Protein AF-A0AAU6V138-F1 (afdb_monomer_lite)

Organism: NCBI:txid2920631

Secondary structure (DSSP, 8-state):
-EEEEEEEEEEETTEEEEEEEEEEETTEEEEEEEEEEEETTEEEE--TTSHHHHHHHHHHHHHHHHHTS----

Foldseek 3Di:
DKAWDFACWFQDPVAIKTFGAIQDVVVGFTDTPWIWGQDPVGTDTDDCPDPVNRVVRVVCSVSVVVVPDPPPD

Radius of gyration: 12.02 Å; chains: 1; bounding box: 25×30×35 Å

pLDDT: mean 92.56, std 10.23, range [39.44, 98.38]

Sequence (73 aa):
MNTPFDISRIHTPQGIFRLKGELQASPPKLVCRQLEILGSDGWLELRVEDNRTQVLLDALFEPVREHLKPSLL

Structure (mmCIF, N/CA/C/O backbone):
data_AF-A0AAU6V138-F1
#
_entry.id   AF-A0AAU6V138-F1
#
loop_
_atom_site.group_PDB
_atom_site.id
_atom_site.type_symbol
_atom_site.label_atom_id
_atom_site.label_alt_id
_atom_site.label_comp_id
_atom_site.label_asym_id
_atom_site.label_entity_id
_atom_site.label_seq_id
_atom_site.pdbx_PDB_ins_code
_atom_site.Cartn_x
_atom_site.Cartn_y
_atom_site.Cartn_z
_atom_site.occupancy
_atom_site.B_iso_or_equiv
_atom_site.auth_seq_id
_atom_site.auth_comp_id
_atom_site.auth_asym_id
_atom_site.auth_atom_id
_atom_site.pdbx_PDB_model_num
ATOM 1 N N . MET A 1 1 ? -12.861 1.497 14.965 1.00 71.19 1 MET A N 1
ATOM 2 C CA . MET A 1 1 ? -13.025 2.687 14.103 1.00 71.19 1 MET A CA 1
ATOM 3 C C . MET A 1 1 ? -12.113 2.512 12.905 1.00 71.19 1 MET A C 1
ATOM 5 O O . MET A 1 1 ? -11.026 1.972 13.091 1.00 71.19 1 MET A O 1
ATOM 9 N N . ASN A 1 2 ? -12.571 2.906 11.720 1.00 86.94 2 ASN A N 1
ATOM 10 C CA . ASN A 1 2 ? -11.755 2.887 10.510 1.00 86.94 2 ASN A CA 1
ATOM 11 C C . ASN A 1 2 ? -11.215 4.295 10.279 1.00 86.94 2 ASN A C 1
ATOM 13 O O . ASN A 1 2 ? -11.983 5.257 10.344 1.00 86.94 2 ASN A O 1
ATOM 17 N N . THR A 1 3 ? -9.918 4.412 10.021 1.00 91.75 3 THR A N 1
ATOM 18 C CA . THR A 1 3 ? -9.283 5.702 9.734 1.00 91.75 3 THR A CA 1
ATOM 19 C C . THR A 1 3 ? -9.041 5.800 8.231 1.00 91.75 3 THR A C 1
ATOM 21 O O . THR A 1 3 ? -8.192 5.063 7.722 1.00 91.75 3 THR A O 1
ATOM 24 N N . PRO A 1 4 ? -9.772 6.656 7.493 1.00 95.94 4 PRO A N 1
ATOM 25 C CA . PRO A 1 4 ? -9.511 6.856 6.076 1.00 95.94 4 PRO A CA 1
ATOM 26 C C . PRO A 1 4 ? -8.162 7.549 5.873 1.00 95.94 4 PRO A C 1
ATOM 28 O O . PRO A 1 4 ? -7.757 8.390 6.675 1.00 95.94 4 PRO A O 1
ATOM 31 N N . PHE A 1 5 ? -7.487 7.226 4.775 1.00 96.00 5 PHE A N 1
ATOM 32 C CA . PHE A 1 5 ? -6.230 7.857 4.395 1.00 96.00 5 PHE A CA 1
ATOM 33 C C . PHE A 1 5 ? -6.120 8.077 2.883 1.00 96.00 5 PHE A C 1
ATOM 35 O O . PHE A 1 5 ? -6.750 7.390 2.067 1.00 96.00 5 PHE A O 1
ATOM 42 N N . ASP A 1 6 ? -5.274 9.041 2.530 1.00 97.62 6 ASP A N 1
ATOM 43 C CA . ASP A 1 6 ? -4.837 9.346 1.170 1.00 97.62 6 ASP A CA 1
ATOM 44 C C . ASP A 1 6 ? -3.349 9.726 1.236 1.00 97.62 6 ASP A C 1
ATOM 46 O O . ASP A 1 6 ? -2.983 10.830 1.641 1.00 97.62 6 ASP A O 1
ATOM 50 N N . ILE A 1 7 ? -2.483 8.751 0.960 1.00 97.50 7 ILE A N 1
ATOM 51 C CA . ILE A 1 7 ? -1.029 8.868 1.070 1.00 97.50 7 ILE A CA 1
ATOM 52 C C . ILE A 1 7 ? -0.478 9.051 -0.337 1.00 97.50 7 ILE A C 1
ATOM 54 O O . ILE A 1 7 ? -0.429 8.106 -1.124 1.00 97.50 7 ILE A O 1
ATOM 58 N N . SER A 1 8 ? -0.024 10.267 -0.641 1.00 97.31 8 SER A N 1
ATOM 59 C CA . SER A 1 8 ? 0.512 10.627 -1.958 1.00 97.31 8 SER A CA 1
ATOM 60 C C . SER A 1 8 ? 1.880 9.995 -2.254 1.00 97.31 8 SER A C 1
ATOM 62 O O . SER A 1 8 ? 2.214 9.799 -3.428 1.00 97.31 8 SER A O 1
ATOM 64 N N . ARG A 1 9 ? 2.664 9.696 -1.204 1.00 97.31 9 ARG A N 1
ATOM 65 C CA . ARG A 1 9 ? 3.970 9.028 -1.264 1.00 97.31 9 ARG A CA 1
ATOM 66 C C . ARG A 1 9 ? 4.394 8.496 0.114 1.00 97.31 9 ARG A C 1
ATOM 68 O O . ARG A 1 9 ? 4.484 9.269 1.062 1.00 97.31 9 ARG A O 1
ATOM 75 N N . ILE A 1 10 ? 4.754 7.217 0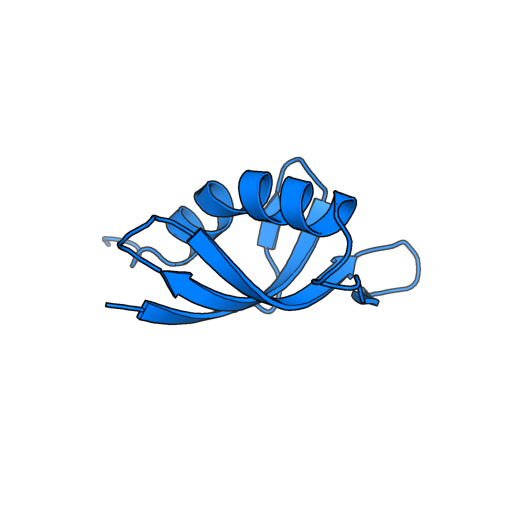.200 1.00 97.50 10 ILE A N 1
ATOM 76 C CA . ILE A 1 10 ? 5.412 6.604 1.365 1.00 97.50 10 ILE A CA 1
ATOM 77 C C . ILE A 1 10 ? 6.601 5.756 0.916 1.00 97.50 10 ILE A C 1
AT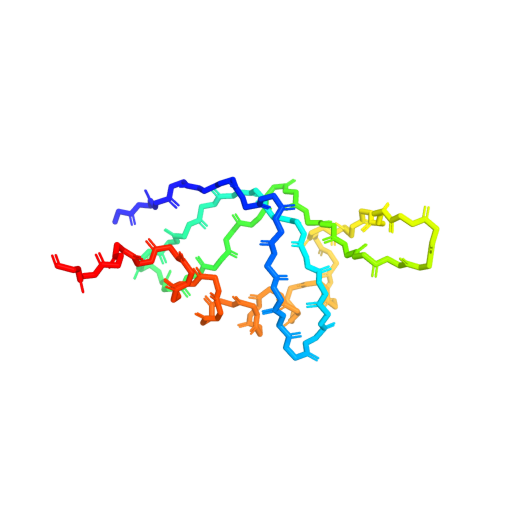OM 79 O O . ILE A 1 10 ? 6.504 5.008 -0.054 1.00 97.50 10 ILE A O 1
ATOM 83 N N . HIS A 1 11 ? 7.729 5.887 1.614 1.00 97.50 11 HIS A N 1
ATOM 84 C CA . HIS A 1 11 ? 8.918 5.068 1.393 1.00 97.50 11 HIS A CA 1
ATOM 85 C C . HIS A 1 11 ? 8.879 3.861 2.326 1.00 97.50 11 HIS A C 1
ATOM 87 O O . HIS A 1 11 ? 8.722 4.014 3.535 1.00 97.50 11 HIS A O 1
ATOM 93 N N . THR A 1 12 ? 9.041 2.669 1.764 1.00 96.81 12 THR A N 1
ATOM 94 C CA . THR A 1 12 ? 9.049 1.404 2.505 1.00 96.81 12 THR A CA 1
ATOM 95 C C . THR A 1 12 ? 10.175 0.507 1.989 1.00 96.81 12 THR A C 1
ATOM 97 O O . THR A 1 12 ? 10.672 0.738 0.882 1.00 96.81 12 THR A O 1
ATOM 100 N N . PRO A 1 13 ? 10.572 -0.543 2.728 1.00 95.88 13 PRO A N 1
ATOM 101 C CA . PRO A 1 13 ? 11.533 -1.526 2.226 1.00 95.88 13 PRO A CA 1
ATOM 102 C C . PRO A 1 13 ? 11.100 -2.215 0.920 1.00 95.88 13 PRO A C 1
ATOM 104 O O . PRO A 1 13 ? 11.947 -2.674 0.162 1.00 95.88 13 PRO A O 1
ATOM 107 N N . GLN A 1 14 ? 9.793 -2.283 0.647 1.00 95.69 14 GLN A N 1
ATOM 108 C CA . GLN A 1 14 ? 9.220 -2.902 -0.551 1.00 95.69 14 GLN A CA 1
ATOM 109 C C . GLN A 1 14 ? 9.160 -1.943 -1.752 1.00 95.69 14 GLN A C 1
ATOM 111 O O . GLN A 1 14 ? 8.850 -2.378 -2.859 1.00 95.69 14 GLN A O 1
ATOM 116 N N . GLY A 1 15 ? 9.433 -0.649 -1.549 1.00 97.00 15 GLY A N 1
ATOM 117 C CA . GLY A 1 15 ? 9.368 0.375 -2.588 1.00 97.00 15 GLY A CA 1
ATOM 118 C C . GLY A 1 15 ? 8.702 1.671 -2.130 1.00 97.00 15 GLY A C 1
ATOM 119 O O . GLY A 1 15 ? 8.421 1.884 -0.946 1.00 97.00 15 GLY A O 1
ATOM 120 N N . ILE A 1 16 ? 8.461 2.555 -3.098 1.00 98.19 16 ILE A N 1
ATOM 121 C CA . ILE A 1 16 ? 7.761 3.822 -2.887 1.00 98.19 16 ILE A CA 1
ATOM 122 C C . ILE A 1 16 ? 6.330 3.661 -3.383 1.00 98.19 16 ILE A C 1
ATOM 124 O O . ILE A 1 16 ? 6.121 3.324 -4.547 1.00 98.19 16 ILE A O 1
ATOM 128 N N . PHE A 1 17 ? 5.361 3.931 -2.514 1.00 98.31 17 PHE A N 1
ATOM 129 C CA . PHE A 1 17 ? 3.950 3.687 -2.797 1.00 98.31 17 PHE A CA 1
ATOM 130 C C . PHE A 1 17 ? 3.105 4.953 -2.716 1.00 98.31 17 PHE A C 1
ATOM 132 O O . PHE A 1 17 ? 3.394 5.860 -1.932 1.00 98.31 17 PHE A O 1
ATOM 139 N N . ARG A 1 18 ? 2.028 4.973 -3.502 1.00 98.25 18 ARG A N 1
ATOM 140 C CA . ARG A 1 18 ? 0.860 5.830 -3.299 1.00 98.25 18 ARG A CA 1
ATOM 141 C C . ARG A 1 18 ? -0.308 4.932 -2.911 1.00 98.25 18 ARG A C 1
ATOM 143 O O . ARG A 1 18 ? -0.553 3.928 -3.576 1.00 98.25 18 ARG A O 1
ATOM 150 N N . LEU A 1 19 ? -1.012 5.270 -1.834 1.00 97.56 19 LEU A N 1
ATOM 151 C CA . LEU A 1 19 ? -2.107 4.447 -1.322 1.00 97.56 19 LEU A CA 1
ATOM 152 C C . LEU A 1 19 ? -3.312 5.297 -0.943 1.00 97.56 19 LEU A C 1
ATOM 154 O O . LEU 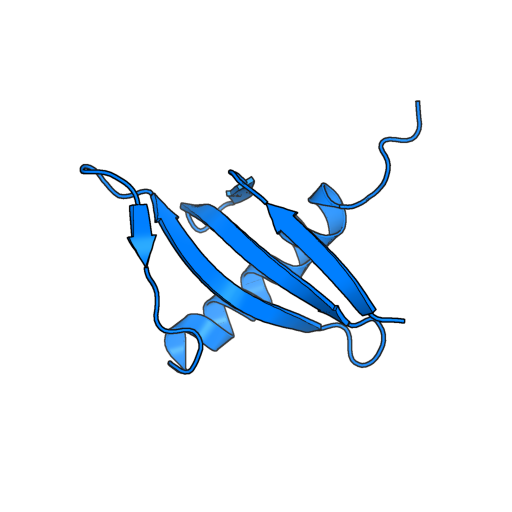A 1 19 ? -3.172 6.339 -0.307 1.00 97.56 19 LEU A O 1
ATOM 158 N N . LYS A 1 20 ? -4.510 4.783 -1.214 1.00 98.00 20 LYS A N 1
ATOM 159 C CA . LYS A 1 20 ? -5.764 5.362 -0.726 1.00 98.00 20 LYS A CA 1
ATOM 160 C C . LYS A 1 20 ? -6.655 4.263 -0.166 1.00 98.00 20 LYS A C 1
ATOM 162 O O . LYS A 1 20 ? -6.829 3.219 -0.801 1.00 98.00 20 LYS A O 1
ATOM 167 N N . GLY A 1 21 ? -7.248 4.491 1.002 1.00 96.94 21 GLY A N 1
ATOM 168 C CA . GLY A 1 21 ? -7.993 3.435 1.679 1.00 96.94 21 GLY A CA 1
ATOM 169 C C . GLY A 1 21 ? -8.397 3.764 3.105 1.00 96.94 21 GLY A C 1
ATOM 170 O O . GLY A 1 21 ? -8.594 4.928 3.453 1.00 96.94 21 GLY A O 1
ATOM 171 N N . GLU A 1 22 ? -8.537 2.711 3.903 1.00 96.06 22 GLU A N 1
ATOM 172 C CA . GLU A 1 22 ? -8.897 2.760 5.315 1.00 96.06 22 GLU A CA 1
ATOM 173 C C . GLU A 1 22 ? -8.012 1.821 6.139 1.00 96.06 22 GLU A C 1
ATOM 175 O O . GLU A 1 22 ? -7.733 0.686 5.743 1.00 96.06 22 GLU A O 1
ATOM 180 N N . LEU A 1 23 ? -7.588 2.297 7.308 1.00 94.12 23 LEU A N 1
ATOM 181 C CA . LEU A 1 23 ? -6.947 1.484 8.331 1.00 94.12 23 LEU A CA 1
ATOM 182 C C . LEU A 1 23 ? -8.025 0.968 9.289 1.00 94.12 23 LEU A C 1
ATOM 184 O O . LEU A 1 23 ? -8.660 1.755 9.995 1.00 94.12 23 LEU A O 1
ATOM 188 N N . GLN A 1 24 ? -8.240 -0.344 9.313 1.00 93.31 24 GLN A N 1
ATOM 189 C CA . GLN A 1 24 ? -9.158 -0.992 10.247 1.00 93.31 24 GLN A CA 1
ATOM 190 C C . GLN A 1 24 ? -8.436 -1.295 11.558 1.00 93.31 24 GLN A C 1
ATOM 192 O O . GLN A 1 24 ? -7.303 -1.766 11.547 1.00 93.31 24 GLN A O 1
ATOM 197 N N . ALA A 1 25 ? -9.090 -1.028 12.690 1.00 86.00 25 ALA A N 1
ATOM 198 C CA . ALA A 1 25 ? -8.523 -1.287 14.016 1.00 86.00 25 ALA A CA 1
ATOM 199 C C . ALA A 1 25 ? -8.786 -2.716 14.533 1.00 86.00 25 ALA A C 1
ATOM 201 O O . ALA A 1 25 ? -8.056 -3.197 15.396 1.00 86.00 25 ALA A O 1
ATOM 202 N N . SER A 1 26 ? -9.844 -3.384 14.058 1.00 88.56 26 SER A N 1
ATOM 203 C CA . SER A 1 26 ? -10.227 -4.723 14.522 1.00 88.56 26 SER A CA 1
ATOM 204 C C . SER A 1 26 ? -11.013 -5.486 13.437 1.00 88.56 26 SER A C 1
ATOM 206 O O . SER A 1 26 ? -12.159 -5.121 13.174 1.00 88.56 26 SER A O 1
ATOM 208 N N . PRO A 1 27 ? -10.418 -6.517 12.802 1.00 89.69 27 PRO A N 1
ATOM 209 C CA . PRO A 1 27 ? -8.999 -6.863 12.896 1.00 89.69 27 PRO A CA 1
ATOM 210 C C . PRO A 1 27 ? -8.109 -5.726 12.347 1.00 89.69 27 PRO A C 1
ATOM 212 O O . PRO A 1 27 ? -8.546 -4.995 11.455 1.00 89.69 27 PRO A O 1
ATOM 215 N N . PRO A 1 28 ? -6.880 -5.549 12.868 1.00 89.88 28 PRO A N 1
ATOM 216 C CA . PRO A 1 28 ? -5.906 -4.634 12.289 1.00 89.88 28 PRO A CA 1
ATOM 217 C C . PRO A 1 28 ? -5.642 -4.999 10.829 1.00 89.88 28 PRO A C 1
ATOM 219 O O . PRO A 1 28 ? -5.086 -6.060 10.549 1.00 89.88 28 PRO A O 1
ATOM 222 N N . LYS A 1 29 ? -6.095 -4.161 9.896 1.00 92.94 29 LYS A N 1
ATOM 223 C CA . LYS A 1 29 ? -5.950 -4.434 8.464 1.00 92.94 29 LYS A CA 1
ATOM 224 C C . LYS A 1 29 ? -5.851 -3.155 7.650 1.00 92.94 29 LYS A C 1
ATOM 226 O O . LYS A 1 29 ? -6.541 -2.171 7.918 1.00 92.94 29 LYS A O 1
ATOM 231 N N . LEU A 1 30 ? -5.013 -3.204 6.620 1.00 94.69 30 LEU A N 1
ATOM 232 C CA . LEU A 1 30 ? -4.950 -2.197 5.576 1.00 94.69 30 LEU A CA 1
ATOM 233 C C . LEU A 1 30 ? -5.942 -2.565 4.464 1.00 94.69 30 LEU A C 1
ATOM 235 O O . LEU A 1 30 ? -5.797 -3.603 3.819 1.00 94.69 30 LEU A O 1
ATOM 239 N N . VAL A 1 31 ? -6.959 -1.732 4.242 1.00 94.75 31 VAL A N 1
ATOM 240 C CA . VAL A 1 31 ? -7.924 -1.919 3.149 1.00 94.75 31 VAL A CA 1
ATOM 241 C C . VAL A 1 31 ? -7.716 -0.817 2.123 1.00 94.75 31 VAL A C 1
ATOM 243 O O . VAL A 1 31 ? -8.101 0.331 2.338 1.00 94.75 31 VAL A O 1
ATOM 246 N N . CYS A 1 32 ? -7.087 -1.165 1.005 1.00 95.75 32 CYS A N 1
ATOM 247 C CA . CYS A 1 32 ? -6.805 -0.235 -0.082 1.00 95.75 32 CYS A CA 1
ATOM 248 C C . CYS A 1 32 ? -7.860 -0.325 -1.183 1.00 95.75 32 CYS A C 1
ATOM 250 O O . CYS A 1 32 ? -8.221 -1.412 -1.623 1.00 95.75 32 CYS A O 1
ATOM 252 N N . ARG A 1 33 ? -8.297 0.843 -1.657 1.00 96.19 33 ARG A N 1
ATOM 253 C CA . ARG A 1 33 ? -9.070 1.001 -2.901 1.00 96.19 33 ARG A CA 1
ATOM 254 C C . ARG A 1 33 ? -8.195 1.439 -4.077 1.00 96.19 33 ARG A C 1
ATOM 256 O O . ARG A 1 33 ? -8.612 1.311 -5.215 1.00 96.19 33 ARG A O 1
ATOM 263 N N . GLN A 1 34 ? -7.009 1.977 -3.790 1.00 97.19 34 GLN A N 1
ATOM 264 C CA . GLN A 1 34 ? -5.995 2.336 -4.776 1.00 97.19 34 GLN A CA 1
ATOM 265 C C . GLN A 1 34 ? -4.620 2.045 -4.181 1.00 97.19 34 GLN A C 1
ATOM 267 O O . GLN A 1 34 ? -4.344 2.417 -3.032 1.00 97.19 34 GLN A O 1
ATOM 272 N N . LEU A 1 35 ? -3.780 1.385 -4.968 1.00 97.88 35 LEU A N 1
ATOM 273 C CA . LEU A 1 35 ? -2.397 1.078 -4.641 1.00 97.88 35 LEU A CA 1
ATOM 274 C C . LEU A 1 35 ? -1.560 1.267 -5.902 1.00 97.88 35 LEU A C 1
ATOM 276 O O . LEU A 1 35 ? -1.784 0.592 -6.902 1.00 97.88 35 LEU A O 1
ATOM 280 N N . GLU A 1 36 ? -0.575 2.151 -5.839 1.00 98.38 36 GLU A N 1
ATOM 281 C CA . GLU A 1 36 ? 0.390 2.352 -6.915 1.00 98.38 36 GLU A CA 1
ATOM 282 C C . GLU A 1 36 ? 1.812 2.228 -6.369 1.00 98.38 36 GLU A C 1
ATOM 284 O O . GLU A 1 36 ? 2.098 2.682 -5.258 1.00 98.38 36 GLU A O 1
ATOM 289 N N . ILE A 1 37 ? 2.713 1.656 -7.164 1.00 98.00 37 ILE A N 1
ATOM 290 C CA . ILE A 1 37 ? 4.153 1.593 -6.889 1.00 98.00 37 ILE A CA 1
ATOM 291 C C . ILE A 1 37 ? 4.911 2.492 -7.868 1.00 98.00 37 ILE A C 1
ATOM 293 O O . ILE A 1 37 ? 4.564 2.571 -9.045 1.00 98.00 37 ILE A O 1
ATOM 297 N N . LEU A 1 38 ? 5.942 3.188 -7.395 1.00 98.12 38 LEU A N 1
ATOM 298 C CA . LEU A 1 38 ? 6.809 3.989 -8.253 1.00 98.12 38 LEU A CA 1
ATOM 299 C C . LEU A 1 38 ? 7.798 3.080 -9.001 1.00 98.12 38 LEU A C 1
ATOM 301 O O . LEU A 1 38 ? 8.657 2.453 -8.380 1.00 98.12 38 LEU A O 1
ATOM 305 N N . GLY A 1 39 ? 7.676 3.030 -10.325 1.00 95.88 39 GLY A N 1
ATOM 306 C CA . GLY A 1 39 ? 8.651 2.443 -11.244 1.00 95.88 39 GLY A CA 1
ATOM 307 C C . GLY A 1 39 ? 9.584 3.495 -11.857 1.00 95.88 39 GLY A C 1
ATOM 308 O O . GLY A 1 39 ? 9.606 4.649 -11.432 1.00 95.88 39 GLY A O 1
ATOM 309 N N . SER A 1 40 ? 10.341 3.102 -12.886 1.00 94.69 40 SER A N 1
ATOM 310 C CA . SER A 1 40 ? 11.232 3.997 -13.647 1.00 94.69 40 SER A CA 1
ATOM 311 C C . SER A 1 40 ? 10.488 5.132 -14.346 1.00 94.69 40 SER A C 1
ATOM 313 O O . SER A 1 40 ? 10.950 6.270 -14.343 1.00 94.69 40 SER A O 1
ATOM 315 N N . ASP A 1 41 ? 9.323 4.815 -14.908 1.00 94.94 41 ASP A N 1
ATOM 316 C CA . ASP A 1 41 ? 8.576 5.700 -15.808 1.00 94.94 41 ASP A CA 1
ATOM 317 C C . ASP A 1 41 ? 7.352 6.343 -15.137 1.00 94.94 41 ASP A C 1
ATOM 319 O O . ASP A 1 41 ? 6.512 6.953 -15.797 1.00 94.94 41 ASP A O 1
ATOM 323 N N . GLY A 1 42 ? 7.240 6.221 -13.810 1.00 97.06 42 GLY A N 1
ATOM 324 C CA . GLY A 1 42 ? 6.155 6.802 -13.024 1.00 97.06 42 GLY A CA 1
ATOM 325 C C . GLY A 1 42 ? 5.419 5.783 -12.163 1.00 97.06 42 GLY A C 1
ATOM 326 O O . GLY A 1 42 ? 5.983 4.783 -11.726 1.00 97.06 42 GLY A O 1
ATOM 327 N N . TRP A 1 43 ? 4.160 6.084 -11.860 1.00 97.62 43 TRP A N 1
ATOM 328 C CA . TRP A 1 43 ? 3.325 5.264 -10.986 1.00 97.62 43 TRP A CA 1
ATOM 329 C C . TRP A 1 43 ? 2.678 4.120 -11.764 1.00 97.62 43 TRP A C 1
ATOM 331 O O . TRP A 1 43 ? 2.097 4.336 -12.825 1.00 97.62 43 TRP A O 1
ATOM 341 N N . LEU A 1 44 ? 2.773 2.913 -11.215 1.00 97.19 44 LEU A N 1
ATOM 342 C CA . LEU A 1 44 ? 2.129 1.713 -11.730 1.00 97.19 44 LEU A CA 1
ATOM 343 C C . LEU A 1 44 ? 1.041 1.267 -10.755 1.00 97.19 44 LEU A C 1
ATOM 345 O O . LEU A 1 44 ? 1.341 0.936 -9.608 1.00 97.19 44 LEU A O 1
ATOM 349 N N . GLU A 1 45 ? -0.203 1.228 -11.221 1.00 97.19 45 GLU A N 1
ATOM 350 C CA . GLU A 1 45 ? -1.335 0.726 -10.444 1.00 97.19 45 GLU A CA 1
ATOM 351 C C . GLU A 1 45 ? -1.261 -0.798 -10.269 1.00 97.19 45 GLU A C 1
ATOM 353 O O . GLU A 1 45 ? -1.031 -1.550 -11.220 1.00 97.19 45 GLU A O 1
ATOM 358 N N . LEU A 1 46 ? -1.450 -1.250 -9.031 1.00 96.75 46 LEU A N 1
ATOM 359 C CA . LEU A 1 46 ? -1.479 -2.655 -8.648 1.00 96.75 46 LEU A CA 1
ATOM 360 C C . LEU A 1 46 ? -2.922 -3.073 -8.365 1.00 96.75 46 LEU A C 1
ATOM 362 O O . LEU A 1 46 ? -3.655 -2.383 -7.657 1.00 96.75 46 LEU A O 1
ATOM 366 N N . ARG A 1 47 ? -3.322 -4.243 -8.872 1.00 95.38 47 ARG A N 1
ATOM 367 C CA . ARG A 1 47 ? -4.647 -4.814 -8.600 1.00 95.38 47 ARG A CA 1
ATOM 368 C C . ARG A 1 47 ? -4.733 -5.230 -7.141 1.00 95.38 47 ARG A C 1
ATOM 370 O O . ARG A 1 47 ? -3.973 -6.097 -6.705 1.00 95.38 47 ARG A O 1
ATOM 377 N N . VAL A 1 48 ? -5.637 -4.614 -6.387 1.00 92.56 48 VAL A N 1
ATOM 378 C CA . VAL A 1 48 ? -5.746 -4.837 -4.940 1.00 92.56 48 VAL A CA 1
ATOM 379 C C . VAL A 1 48 ? -6.280 -6.228 -4.611 1.00 92.56 48 VAL A C 1
ATOM 381 O O . VAL A 1 48 ? -5.941 -6.764 -3.563 1.00 92.56 48 VAL A O 1
ATOM 384 N N . GLU A 1 49 ? -7.042 -6.851 -5.506 1.00 91.56 49 GLU A N 1
ATOM 385 C CA . GLU A 1 49 ? -7.628 -8.182 -5.325 1.00 91.56 49 GLU A CA 1
ATOM 386 C C . GLU A 1 49 ? -6.633 -9.328 -5.570 1.00 91.56 49 GLU A C 1
ATOM 388 O O . GLU A 1 49 ? -6.909 -10.471 -5.203 1.00 91.56 49 GLU A O 1
ATOM 393 N N . ASP A 1 50 ? -5.470 -9.047 -6.166 1.00 92.75 50 ASP A N 1
ATOM 394 C CA . ASP A 1 50 ? -4.467 -10.070 -6.453 1.00 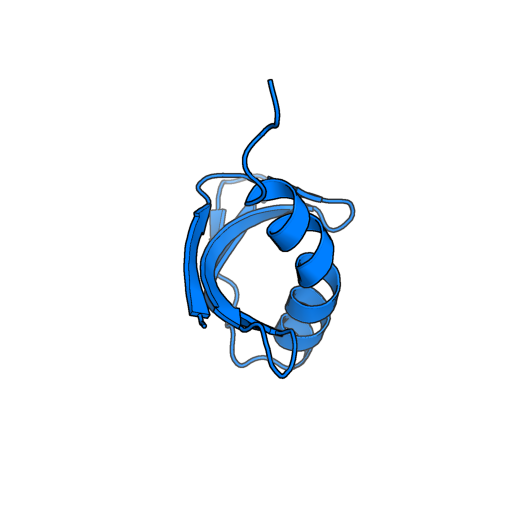92.75 50 ASP A CA 1
ATOM 395 C C . ASP A 1 50 ? -3.821 -10.592 -5.158 1.00 92.75 50 ASP A C 1
ATOM 397 O O . ASP A 1 50 ? -3.389 -9.825 -4.295 1.00 92.75 50 ASP A O 1
ATOM 401 N N . ASN A 1 51 ? -3.643 -11.914 -5.052 1.00 94.31 51 ASN A N 1
ATOM 402 C CA . ASN A 1 51 ? -3.044 -12.555 -3.869 1.00 94.31 51 ASN A CA 1
ATOM 403 C C . ASN A 1 51 ? -1.661 -11.985 -3.508 1.00 94.31 51 ASN A C 1
ATOM 405 O O . ASN A 1 51 ? -1.339 -11.817 -2.335 1.00 94.31 51 ASN A O 1
ATOM 409 N N . ARG A 1 52 ? -0.833 -11.668 -4.515 1.00 93.94 52 ARG A N 1
ATOM 410 C CA . ARG A 1 52 ? 0.490 -11.052 -4.299 1.00 93.94 52 ARG A CA 1
ATOM 411 C C . ARG A 1 52 ? 0.368 -9.650 -3.706 1.00 93.94 52 ARG A C 1
ATOM 413 O O . ARG A 1 52 ? 1.166 -9.280 -2.851 1.00 93.94 52 ARG A O 1
ATOM 420 N N . THR A 1 53 ? -0.642 -8.900 -4.133 1.00 94.81 53 THR A N 1
ATOM 421 C CA . THR A 1 53 ? -0.936 -7.571 -3.605 1.00 94.81 53 THR A CA 1
ATOM 422 C C . THR A 1 53 ? -1.457 -7.643 -2.178 1.00 94.81 53 THR A C 1
ATOM 424 O O . THR A 1 53 ? -1.054 -6.826 -1.362 1.00 94.81 53 THR A O 1
ATOM 427 N N . GLN A 1 54 ? -2.273 -8.640 -1.828 1.00 94.88 54 GLN A N 1
ATOM 428 C CA . GLN A 1 54 ? -2.705 -8.841 -0.439 1.00 94.88 54 GLN A CA 1
ATOM 429 C C . GLN A 1 54 ? -1.513 -9.094 0.499 1.00 94.88 54 GLN A C 1
ATOM 431 O O . GLN A 1 54 ? -1.405 -8.434 1.527 1.00 94.88 54 GLN A O 1
ATOM 436 N N . VAL A 1 55 ? -0.558 -9.942 0.097 1.00 95.31 55 VAL A N 1
ATOM 437 C CA . VAL A 1 55 ? 0.687 -10.160 0.864 1.00 95.31 55 VAL A CA 1
ATOM 438 C C . VAL A 1 55 ? 1.504 -8.868 0.998 1.00 95.31 55 VAL A C 1
ATOM 440 O O . VAL A 1 55 ? 2.072 -8.590 2.053 1.00 95.31 55 VAL A O 1
ATOM 443 N N . LEU A 1 56 ? 1.557 -8.053 -0.059 1.00 96.31 56 LEU A N 1
ATOM 444 C CA . LEU A 1 56 ? 2.201 -6.742 -0.011 1.00 96.31 56 LEU A CA 1
ATOM 445 C C . LEU A 1 56 ? 1.474 -5.784 0.949 1.00 96.31 56 LEU A C 1
ATOM 447 O O . LEU A 1 56 ? 2.132 -5.105 1.727 1.00 96.31 56 LEU A O 1
ATOM 451 N N . LEU A 1 57 ? 0.142 -5.738 0.934 1.00 95.94 57 LEU A N 1
ATOM 452 C CA . LEU A 1 57 ? -0.653 -4.894 1.832 1.00 95.94 57 LEU A CA 1
ATOM 453 C C . LEU A 1 57 ? -0.448 -5.267 3.304 1.00 95.94 57 LEU A C 1
ATOM 455 O O . LEU A 1 57 ? -0.351 -4.368 4.140 1.00 95.94 57 LEU A O 1
ATOM 459 N N . ASP A 1 58 ? -0.302 -6.557 3.613 1.00 94.50 58 ASP A N 1
ATOM 460 C CA . ASP A 1 58 ? 0.053 -7.014 4.960 1.00 94.50 58 ASP A CA 1
ATOM 461 C C . ASP A 1 58 ? 1.439 -6.489 5.379 1.00 94.50 58 ASP A C 1
ATOM 463 O O . ASP A 1 58 ? 1.608 -5.994 6.494 1.00 94.50 58 ASP A O 1
ATOM 467 N N . ALA A 1 59 ? 2.422 -6.503 4.4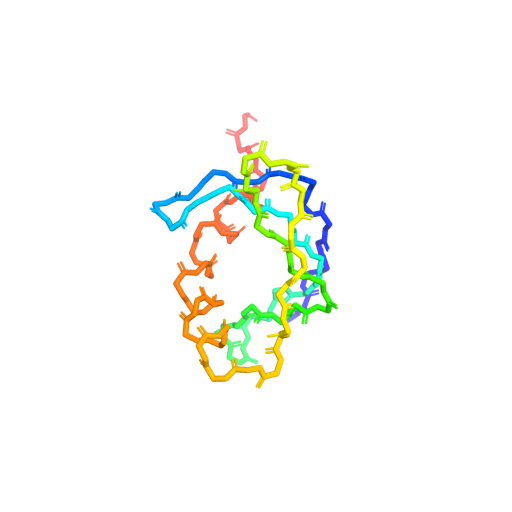70 1.00 95.50 59 ALA A N 1
ATOM 468 C CA . ALA A 1 59 ? 3.756 -5.945 4.721 1.00 95.50 59 ALA A CA 1
ATOM 469 C C . ALA A 1 59 ? 3.765 -4.407 4.844 1.00 95.50 59 ALA A C 1
ATOM 471 O O . ALA A 1 59 ? 4.616 -3.844 5.536 1.00 95.50 59 ALA A O 1
ATOM 472 N N . LEU A 1 60 ? 2.824 -3.723 4.188 1.00 96.50 60 LEU A N 1
ATOM 473 C CA . LEU A 1 60 ? 2.673 -2.266 4.225 1.00 96.50 60 LEU A CA 1
ATOM 474 C C . LEU A 1 60 ? 1.864 -1.768 5.428 1.00 96.50 60 LEU A C 1
ATOM 476 O O . LEU A 1 60 ? 1.885 -0.566 5.698 1.00 96.50 60 LEU A O 1
ATOM 480 N N . PHE A 1 61 ? 1.188 -2.654 6.167 1.00 95.25 61 PHE A N 1
ATOM 481 C CA . PHE A 1 61 ? 0.343 -2.274 7.299 1.00 95.25 61 PHE A CA 1
ATOM 482 C C . PHE A 1 61 ? 1.092 -1.413 8.320 1.00 95.25 61 PHE A C 1
ATOM 484 O O . PHE A 1 61 ? 0.648 -0.313 8.644 1.00 95.25 61 PHE A O 1
ATOM 491 N N . GLU A 1 62 ? 2.239 -1.890 8.805 1.00 94.62 62 GLU A N 1
ATOM 492 C CA . GLU A 1 62 ? 2.989 -1.205 9.856 1.00 94.62 62 GLU A CA 1
ATOM 493 C C . GLU A 1 62 ? 3.600 0.128 9.376 1.00 94.62 62 GLU A C 1
ATOM 495 O O . GLU A 1 62 ? 3.362 1.142 10.035 1.00 94.62 62 GLU A O 1
ATOM 500 N N . PRO A 1 63 ? 4.278 0.2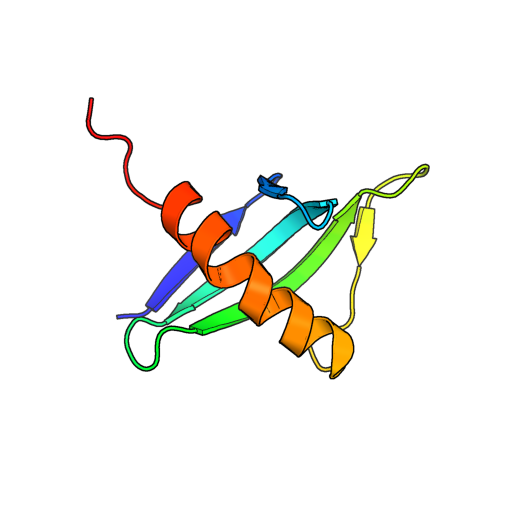05 8.209 1.00 95.50 63 PRO A N 1
ATOM 501 C CA . PRO A 1 63 ? 4.720 1.482 7.647 1.00 95.50 63 PRO A CA 1
ATOM 502 C C . PRO A 1 63 ? 3.594 2.509 7.486 1.00 95.50 63 PRO A C 1
ATOM 504 O O . PRO A 1 63 ? 3.767 3.675 7.838 1.00 95.50 63 PRO A O 1
ATOM 507 N N . VAL A 1 64 ? 2.429 2.088 6.980 1.00 95.12 64 VAL A N 1
ATOM 508 C CA . VAL A 1 64 ? 1.270 2.974 6.805 1.00 95.12 64 VAL A CA 1
ATOM 509 C C . VAL A 1 64 ? 0.717 3.418 8.157 1.00 95.12 64 VAL A C 1
ATOM 511 O O . VAL A 1 64 ? 0.434 4.600 8.344 1.00 95.12 64 VAL A O 1
ATOM 514 N N . ARG A 1 65 ? 0.598 2.500 9.120 1.00 93.81 65 ARG A N 1
ATOM 515 C CA . ARG A 1 65 ? 0.134 2.810 10.475 1.00 93.81 65 ARG A CA 1
ATOM 516 C C . ARG A 1 65 ? 1.025 3.851 11.145 1.00 93.81 65 ARG A C 1
ATOM 518 O O . ARG A 1 65 ? 0.491 4.789 11.728 1.00 93.81 65 ARG A O 1
ATOM 525 N N . GLU A 1 66 ? 2.346 3.710 11.052 1.00 93.50 66 GLU A N 1
ATOM 526 C CA . GLU A 1 66 ? 3.296 4.690 11.594 1.00 93.50 66 GLU A CA 1
ATOM 527 C C . GLU A 1 66 ? 3.225 6.033 10.862 1.00 93.50 66 GLU A C 1
ATOM 529 O O . GLU A 1 66 ? 3.212 7.075 11.511 1.00 93.50 66 GLU A O 1
ATOM 534 N N . HIS A 1 67 ? 3.107 6.025 9.531 1.00 93.19 67 HIS A N 1
ATOM 535 C CA . HIS A 1 67 ? 2.988 7.247 8.730 1.00 93.19 67 HIS A CA 1
ATOM 536 C C . HIS A 1 67 ? 1.746 8.082 9.084 1.00 93.19 67 HIS A C 1
ATOM 538 O O . HIS A 1 67 ? 1.780 9.306 8.998 1.00 93.19 67 HIS A O 1
ATOM 544 N N . LEU A 1 68 ? 0.650 7.428 9.481 1.00 91.00 68 LEU A N 1
ATOM 545 C CA . LEU A 1 68 ? -0.607 8.087 9.848 1.00 91.00 68 LEU A CA 1
ATOM 546 C C . LEU A 1 68 ? -0.670 8.535 11.312 1.00 91.00 68 LEU A C 1
ATOM 548 O O . LEU A 1 68 ? -1.627 9.215 11.692 1.00 91.00 68 LEU A O 1
ATOM 552 N N . LYS A 1 69 ? 0.299 8.158 12.155 1.00 88.69 69 LYS A N 1
ATOM 553 C CA . LYS A 1 69 ? 0.320 8.654 13.531 1.00 88.69 69 LYS A CA 1
ATOM 554 C C . LYS A 1 69 ? 0.556 10.166 13.519 1.00 88.69 69 LYS A C 1
ATOM 556 O O . LYS A 1 69 ? 1.475 10.628 12.843 1.00 88.69 69 LYS A O 1
ATOM 561 N N . PRO A 1 70 ? -0.212 10.942 14.303 1.00 71.12 70 PRO A N 1
ATOM 562 C CA . PRO A 1 70 ? 0.126 12.333 14.553 1.00 71.12 70 PRO A CA 1
ATOM 563 C C . PRO A 1 70 ? 1.557 12.399 15.084 1.00 71.12 70 PRO A C 1
ATOM 565 O O . PRO A 1 70 ? 1.889 11.713 16.055 1.00 71.12 70 PRO A O 1
ATOM 568 N N . SER A 1 71 ? 2.410 13.195 14.443 1.00 61.88 71 SER A N 1
ATOM 569 C CA . SER A 1 71 ? 3.718 13.514 15.000 1.00 61.88 71 SER A CA 1
ATOM 570 C C . SER A 1 71 ? 3.475 14.237 16.324 1.00 61.88 71 SER A C 1
ATOM 572 O O . SER A 1 71 ? 2.963 15.352 16.330 1.00 61.88 71 SER A O 1
ATOM 574 N N . LEU A 1 72 ? 3.762 13.574 17.444 1.00 47.84 72 LEU A N 1
ATOM 575 C CA . LEU A 1 72 ? 3.809 14.222 18.751 1.00 47.84 72 LEU A CA 1
ATOM 576 C C . LEU A 1 72 ? 5.018 15.168 18.733 1.00 47.84 72 LEU A C 1
ATOM 578 O O . LEU A 1 72 ? 6.152 14.718 18.894 1.00 47.84 72 LEU A O 1
ATOM 582 N N . LEU A 1 73 ? 4.758 16.446 18.455 1.00 39.44 73 LEU A N 1
ATOM 583 C CA . LEU A 1 73 ? 5.640 17.577 18.744 1.00 39.44 73 LEU A CA 1
ATOM 584 C C . LEU A 1 73 ? 5.072 18.338 19.941 1.00 39.44 73 LEU A C 1
ATOM 586 O O . LEU A 1 73 ? 3.833 18.523 19.971 1.00 39.44 73 LEU A O 1
#